Protein AF-A0A0G1QVL9-F1 (afdb_monomer_lite)

Sequence (183 aa):
MGAFMAFLFSMGLALFLMGSAEYLAQPMLGAAGTLAILIGSVIMLRFPLSLARQPLQSFLFYVSMIVAIAFFVVMMATRVGQEYMMPMIMWFMIVVNGIVVSFFVIYAGLKAKERWFKVKAIGGGTGIAACCLASHVAMMIGTPLISAMLQFAAPIIIAVSIQLGKFLQRSSQRPDTNLASAA

Radius of gyration: 18.99 Å; chains: 1; bounding box: 53×52×54 Å

pLDDT: mean 78.34, std 10.59, range [39.5, 89.25]

Secondary structure (DSSP, 8-state):
-HHHHHHHHHHHHHHHHHHHHHHHT-HHHHHHHHHHHHHHHHHHHTTGGGGS-HHHHHHHHHHHHHHHHHHHHHHHHSHHHHHHHHHHHHHHIIIIIIIIIHHHHHHHHHH-SSHHHHHHHHHHHHHHIIIIIIHHHHHHTT-HHHHHHHHHTHHHHHHHHHHHHHHHHHHTT-----SSS--

Foldseek 3Di:
DVLLVVLLVLLLCLLLLCLVCVVVVPLVSPLVSLLSLQLSLLSLVLLVCVVDDDVVSVVSSVVSNVVSVVLSVVLVVDPNSSVVSVVVSLVCLQPRQQPVSLVSLQVCLVPDPDLLSNLLSPLQSVLSNQLRHVLSVCVVVPNPVSSSVSSSCSSVSNVVSSVVSVVVVVVVPPDPPDPPPPD

Structure (mmCIF, N/CA/C/O backbone):
data_AF-A0A0G1QVL9-F1
#
_entry.id   AF-A0A0G1QVL9-F1
#
loop_
_atom_site.group_PDB
_atom_site.id
_atom_site.type_symbol
_atom_site.label_atom_id
_atom_site.label_alt_id
_atom_site.label_comp_id
_atom_site.label_asym_id
_atom_site.label_entity_id
_atom_site.label_seq_id
_atom_site.pdbx_PDB_ins_code
_atom_site.Cartn_x
_atom_site.Cartn_y
_atom_site.Cartn_z
_atom_site.occupancy
_atom_site.B_iso_or_equiv
_atom_site.auth_seq_id
_atom_site.auth_comp_id
_atom_site.auth_asym_id
_atom_site.auth_atom_id
_atom_site.pdbx_PDB_model_num
ATOM 1 N N . MET A 1 1 ? -3.023 -6.239 17.270 1.00 56.84 1 MET A N 1
ATOM 2 C CA . MET A 1 1 ? -2.593 -4.841 17.010 1.00 56.84 1 MET A CA 1
ATOM 3 C C . MET A 1 1 ? -1.241 -4.736 16.306 1.00 56.84 1 MET A C 1
ATOM 5 O O . MET A 1 1 ? -1.155 -3.988 15.342 1.00 56.84 1 MET A O 1
ATOM 9 N N . GLY A 1 2 ? -0.203 -5.453 16.767 1.00 66.81 2 GLY A N 1
ATOM 10 C CA . GLY A 1 2 ? 1.159 -5.343 16.217 1.00 66.81 2 GLY A CA 1
ATOM 11 C C . GLY A 1 2 ? 1.250 -5.598 14.710 1.00 66.81 2 GLY A C 1
ATOM 12 O O . GLY A 1 2 ? 1.796 -4.769 13.998 1.00 66.81 2 GLY A O 1
ATOM 13 N N . ALA A 1 3 ? 0.607 -6.658 14.208 1.00 67.62 3 ALA A N 1
ATOM 14 C CA . ALA A 1 3 ? 0.607 -6.991 12.778 1.00 67.62 3 ALA A CA 1
ATOM 15 C C . ALA A 1 3 ? 0.005 -5.891 11.878 1.00 67.62 3 ALA A C 1
ATOM 17 O O . ALA A 1 3 ? 0.503 -5.652 10.786 1.00 67.62 3 ALA A O 1
ATOM 18 N N . PHE A 1 4 ? -1.027 -5.182 12.349 1.00 72.69 4 PHE A N 1
ATOM 19 C CA . PHE A 1 4 ? -1.648 -4.083 11.602 1.00 72.69 4 PHE A CA 1
ATOM 20 C C . PHE A 1 4 ? -0.728 -2.859 11.511 1.00 72.69 4 PHE A C 1
ATOM 22 O O . PHE A 1 4 ? -0.591 -2.262 10.451 1.00 72.69 4 PHE A O 1
ATOM 29 N N . MET A 1 5 ? -0.067 -2.502 12.616 1.00 70.88 5 MET A N 1
ATOM 30 C CA . MET A 1 5 ? 0.890 -1.390 12.628 1.00 70.88 5 MET A CA 1
ATOM 31 C C . MET A 1 5 ? 2.160 -1.722 11.843 1.00 70.88 5 MET A C 1
ATOM 33 O O . MET A 1 5 ? 2.653 -0.867 11.118 1.00 70.88 5 MET A O 1
ATOM 37 N N . ALA A 1 6 ? 2.648 -2.962 11.940 1.00 74.69 6 ALA A N 1
ATOM 38 C CA . ALA A 1 6 ? 3.771 -3.443 11.142 1.00 74.69 6 ALA A CA 1
ATOM 39 C C . ALA A 1 6 ? 3.451 -3.392 9.642 1.00 74.69 6 ALA A C 1
ATOM 41 O O . ALA A 1 6 ? 4.283 -2.933 8.872 1.00 74.69 6 ALA A O 1
ATOM 42 N N . PHE A 1 7 ? 2.232 -3.773 9.248 1.00 78.31 7 PHE A N 1
ATOM 43 C CA . PHE A 1 7 ? 1.761 -3.654 7.868 1.00 78.31 7 PHE A CA 1
ATOM 44 C C . PHE A 1 7 ? 1.692 -2.199 7.391 1.00 78.31 7 PHE A C 1
ATOM 46 O O . PHE A 1 7 ? 2.186 -1.869 6.321 1.00 78.31 7 PHE A O 1
ATOM 53 N N . LEU A 1 8 ? 1.079 -1.314 8.177 1.00 78.50 8 LEU A N 1
ATOM 54 C CA . LEU A 1 8 ? 0.968 0.098 7.813 1.00 78.50 8 LEU A CA 1
ATOM 55 C C . LEU A 1 8 ? 2.342 0.759 7.677 1.00 78.50 8 LEU A C 1
ATOM 57 O O . LEU A 1 8 ? 2.566 1.542 6.757 1.00 78.50 8 LEU A O 1
ATOM 61 N N . PHE A 1 9 ? 3.268 0.407 8.568 1.00 81.12 9 PHE A N 1
ATOM 62 C CA . PHE A 1 9 ? 4.646 0.866 8.499 1.00 81.12 9 PHE A CA 1
ATOM 63 C C . PHE A 1 9 ? 5.375 0.288 7.282 1.00 81.12 9 PHE A C 1
ATOM 65 O O . PHE A 1 9 ? 5.992 1.045 6.538 1.00 81.12 9 PHE A O 1
ATOM 72 N N . SER A 1 10 ? 5.263 -1.023 7.030 1.00 82.44 10 SER A N 1
ATOM 73 C CA . SER A 1 10 ? 5.895 -1.657 5.870 1.00 82.44 10 SER A CA 1
ATOM 74 C C . SER A 1 10 ? 5.348 -1.104 4.560 1.00 82.44 10 SER A C 1
ATOM 76 O O . SER A 1 10 ? 6.120 -0.877 3.641 1.00 82.44 10 SER A O 1
ATOM 78 N N . MET A 1 11 ? 4.040 -0.845 4.478 1.00 82.19 11 MET A N 1
ATOM 79 C CA . MET A 1 11 ? 3.405 -0.294 3.284 1.00 82.19 11 MET A CA 1
ATOM 80 C C . MET A 1 11 ? 3.793 1.168 3.061 1.00 82.19 11 MET A C 1
ATOM 82 O O . MET A 1 11 ? 4.116 1.549 1.942 1.00 82.19 11 MET A O 1
ATOM 86 N N . GLY A 1 12 ? 3.829 1.979 4.124 1.00 82.75 12 GLY A N 1
ATOM 87 C CA . GLY A 1 12 ? 4.333 3.349 4.041 1.00 82.75 12 GLY A CA 1
ATOM 88 C C . GLY A 1 12 ? 5.787 3.391 3.569 1.00 82.75 12 GLY A C 1
ATOM 89 O O . GLY A 1 12 ? 6.118 4.168 2.679 1.00 82.75 12 GLY A O 1
ATOM 90 N N . LEU A 1 13 ? 6.643 2.524 4.116 1.00 84.56 13 LEU A N 1
ATOM 91 C CA . LEU A 1 13 ? 8.051 2.435 3.727 1.00 84.56 13 LEU A CA 1
ATOM 92 C C . LEU A 1 13 ? 8.213 1.918 2.290 1.00 84.56 13 LEU A C 1
ATOM 94 O O . LEU A 1 13 ? 9.032 2.438 1.541 1.00 84.56 13 LEU A O 1
ATOM 98 N N . ALA A 1 14 ? 7.402 0.945 1.876 1.00 85.12 14 ALA A N 1
ATOM 99 C CA . ALA A 1 14 ? 7.429 0.411 0.522 1.00 85.12 14 ALA A CA 1
ATOM 100 C C . ALA A 1 14 ? 6.990 1.439 -0.530 1.00 85.12 14 ALA A C 1
ATOM 102 O O . ALA A 1 14 ? 7.655 1.581 -1.551 1.00 85.12 14 ALA A O 1
ATOM 103 N N . LEU A 1 15 ? 5.923 2.196 -0.260 1.00 84.12 15 LEU A N 1
ATOM 104 C CA . LEU A 1 15 ? 5.461 3.289 -1.121 1.00 84.12 15 LEU A CA 1
ATOM 105 C C . LEU A 1 15 ? 6.448 4.458 -1.152 1.00 84.12 15 LEU A C 1
ATOM 107 O O . LEU A 1 15 ? 6.653 5.059 -2.200 1.00 84.12 15 LEU A O 1
ATOM 111 N N . PHE A 1 16 ? 7.122 4.739 -0.037 1.00 85.38 16 PHE A N 1
ATOM 112 C CA . PHE A 1 16 ? 8.218 5.703 -0.010 1.00 85.38 16 PHE A CA 1
ATOM 113 C C . PHE A 1 16 ? 9.392 5.253 -0.896 1.00 85.38 16 PHE A C 1
ATOM 115 O O . PHE A 1 16 ? 9.928 6.046 -1.673 1.00 85.38 16 PHE A O 1
ATOM 122 N N . LEU A 1 17 ? 9.779 3.973 -0.826 1.00 84.94 17 LEU A N 1
ATOM 123 C CA . LEU A 1 17 ? 10.805 3.392 -1.701 1.00 84.94 17 LEU A CA 1
ATOM 124 C C . LEU A 1 17 ? 10.382 3.404 -3.174 1.00 84.94 17 LEU A C 1
ATOM 126 O O . LEU A 1 17 ? 11.195 3.691 -4.044 1.00 84.94 17 LEU A O 1
ATOM 130 N N . MET A 1 18 ? 9.113 3.134 -3.459 1.00 81.88 18 MET A N 1
ATOM 131 C CA . MET A 1 18 ? 8.574 3.136 -4.816 1.00 81.88 18 MET A CA 1
ATOM 132 C C . MET A 1 18 ? 8.485 4.558 -5.397 1.00 81.88 18 MET A C 1
ATOM 134 O O . MET A 1 18 ? 8.983 4.795 -6.494 1.00 81.88 18 MET A O 1
ATOM 138 N N . GLY A 1 19 ? 7.992 5.536 -4.632 1.00 79.25 19 GLY A N 1
ATOM 139 C CA . GLY A 1 19 ? 7.973 6.944 -5.046 1.00 79.25 19 GLY A CA 1
ATOM 140 C C . GLY A 1 19 ? 9.376 7.544 -5.194 1.00 79.25 19 GLY A C 1
ATOM 141 O O . GLY A 1 19 ? 9.630 8.326 -6.108 1.00 79.25 19 GLY A O 1
ATOM 142 N N . SER A 1 20 ? 10.328 7.143 -4.343 1.00 81.38 20 SER A N 1
ATOM 143 C CA . SER A 1 20 ? 11.735 7.530 -4.520 1.00 81.38 20 SER A CA 1
ATOM 144 C C . SER A 1 20 ? 12.381 6.839 -5.722 1.00 81.38 20 SER A C 1
ATOM 146 O O . SER A 1 20 ? 13.173 7.475 -6.409 1.00 81.38 20 SER A O 1
ATOM 148 N N . ALA A 1 21 ? 12.011 5.598 -6.047 1.00 82.19 21 ALA A N 1
ATOM 149 C CA . ALA A 1 21 ? 12.446 4.936 -7.276 1.00 82.19 21 ALA A CA 1
ATOM 150 C C . ALA A 1 21 ? 11.971 5.674 -8.534 1.00 82.19 21 ALA A C 1
ATOM 152 O O . ALA A 1 21 ? 12.756 5.836 -9.466 1.00 82.19 21 ALA A O 1
ATOM 153 N N . GLU A 1 22 ? 10.723 6.154 -8.541 1.00 76.19 22 GLU A N 1
ATOM 154 C CA . GLU A 1 22 ? 10.178 6.975 -9.630 1.00 76.19 22 GLU A CA 1
ATOM 155 C C . GLU A 1 22 ? 10.914 8.317 -9.751 1.00 76.19 22 GLU A C 1
ATOM 157 O O . GLU A 1 22 ? 11.213 8.751 -10.861 1.00 76.19 22 GLU A O 1
ATOM 162 N N . TYR A 1 23 ? 11.267 8.950 -8.628 1.00 78.38 23 TYR A N 1
ATOM 163 C CA . TYR A 1 23 ? 11.973 10.235 -8.629 1.00 78.38 23 TYR A CA 1
ATOM 164 C C . TYR A 1 23 ? 13.460 10.122 -9.012 1.00 78.38 23 TYR A C 1
ATOM 166 O O . TYR A 1 23 ? 13.971 10.938 -9.774 1.00 78.38 23 TYR A O 1
ATOM 174 N N . LEU A 1 24 ? 14.169 9.118 -8.486 1.00 80.06 24 LEU A N 1
ATOM 175 C CA . LEU A 1 24 ? 15.603 8.897 -8.723 1.00 80.06 24 LEU A CA 1
ATOM 176 C C . LEU A 1 24 ? 15.895 8.035 -9.961 1.00 80.06 24 LEU A C 1
ATOM 178 O O . LEU A 1 24 ? 17.063 7.805 -10.270 1.00 80.06 24 LEU A O 1
ATOM 182 N N . ALA A 1 25 ? 14.863 7.533 -10.647 1.00 75.62 25 ALA A N 1
ATOM 183 C CA . ALA A 1 25 ? 14.972 6.596 -11.767 1.00 75.62 25 ALA A CA 1
ATOM 184 C C . ALA A 1 25 ? 15.832 5.352 -11.448 1.00 75.62 25 ALA A C 1
ATOM 186 O O . ALA A 1 25 ? 16.521 4.809 -12.313 1.00 75.62 25 ALA A O 1
ATOM 187 N N . GLN A 1 26 ? 15.804 4.889 -10.192 1.00 80.50 26 GLN A N 1
ATOM 188 C CA . GLN A 1 26 ? 16.580 3.734 -9.737 1.00 80.50 26 GLN A CA 1
ATOM 189 C C . GLN A 1 26 ? 15.692 2.485 -9.609 1.00 80.50 26 GLN A C 1
ATOM 191 O O . GLN A 1 26 ? 14.937 2.361 -8.639 1.00 80.50 26 GLN A O 1
ATOM 196 N N . PRO A 1 27 ? 15.809 1.500 -10.522 1.00 75.19 27 PRO A N 1
ATOM 197 C CA . PRO A 1 27 ? 14.924 0.331 -10.546 1.00 75.19 27 PRO A CA 1
ATOM 198 C C . PRO A 1 27 ? 15.098 -0.586 -9.326 1.00 75.19 27 PRO A C 1
ATOM 200 O O . PRO A 1 27 ? 14.159 -1.274 -8.930 1.00 75.19 27 PRO A O 1
ATOM 203 N N . MET A 1 28 ? 16.270 -0.566 -8.676 1.00 79.94 28 MET A N 1
ATOM 204 C CA . MET A 1 28 ? 16.519 -1.339 -7.453 1.00 79.94 28 MET A CA 1
ATOM 205 C C . MET A 1 28 ? 15.652 -0.896 -6.265 1.00 79.94 28 MET A C 1
ATOM 207 O O . MET A 1 28 ? 15.238 -1.743 -5.474 1.00 79.94 28 MET A O 1
ATOM 211 N N . LEU A 1 29 ? 15.335 0.397 -6.134 1.00 80.44 29 LEU A N 1
ATOM 212 C CA . LEU A 1 29 ? 14.437 0.855 -5.067 1.00 80.44 29 LEU A CA 1
ATOM 213 C C . LEU A 1 29 ? 12.991 0.426 -5.345 1.00 80.44 29 LEU A C 1
ATOM 215 O O . LEU A 1 29 ? 12.293 -0.013 -4.431 1.00 80.44 29 LEU A O 1
ATOM 219 N N . GLY A 1 30 ? 1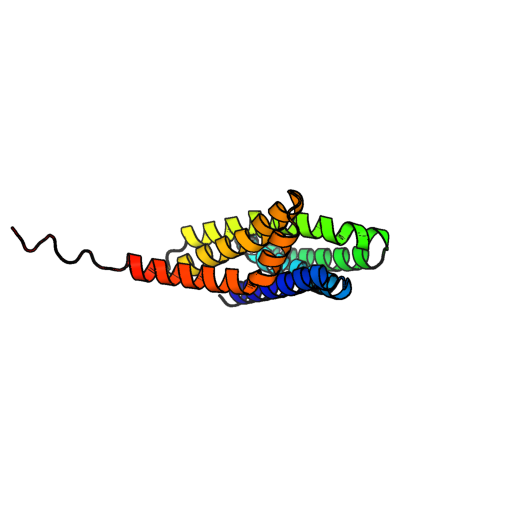2.571 0.465 -6.614 1.00 78.88 30 GLY A N 1
ATOM 220 C CA . GLY A 1 30 ? 11.240 0.020 -7.035 1.00 78.88 30 GLY A CA 1
ATOM 221 C C . GLY A 1 30 ? 11.051 -1.480 -6.814 1.00 78.88 30 GLY A C 1
ATOM 222 O O . GLY A 1 30 ? 10.003 -1.917 -6.340 1.00 78.88 30 GLY A O 1
ATOM 223 N N . ALA A 1 31 ? 12.103 -2.266 -7.051 1.00 81.56 31 ALA A N 1
ATOM 224 C CA . ALA A 1 31 ? 12.164 -3.687 -6.725 1.00 81.56 31 ALA A CA 1
ATOM 225 C C . ALA A 1 31 ? 11.937 -3.967 -5.234 1.00 81.56 31 ALA A C 1
ATOM 227 O O . ALA A 1 31 ? 11.103 -4.798 -4.871 1.00 81.56 31 ALA A O 1
ATOM 228 N N . ALA A 1 32 ? 12.676 -3.261 -4.374 1.00 83.75 32 ALA A N 1
ATOM 229 C CA . ALA A 1 32 ? 12.578 -3.407 -2.927 1.00 83.75 32 ALA A CA 1
ATOM 230 C C . ALA A 1 32 ? 11.187 -2.998 -2.417 1.00 83.75 32 ALA A C 1
ATOM 232 O O . ALA A 1 32 ? 10.600 -3.708 -1.597 1.00 83.75 32 ALA A O 1
ATOM 233 N N . GLY A 1 33 ? 10.627 -1.908 -2.956 1.00 84.06 33 GLY A N 1
ATOM 234 C CA . GLY A 1 33 ? 9.250 -1.490 -2.694 1.00 84.06 33 GLY A CA 1
ATOM 235 C C . GLY A 1 33 ? 8.235 -2.560 -3.105 1.00 84.06 33 GLY A C 1
ATOM 236 O O . GLY A 1 33 ? 7.404 -2.963 -2.296 1.00 84.06 33 GLY A O 1
ATOM 237 N N . THR A 1 34 ? 8.357 -3.102 -4.319 1.00 83.81 34 THR A N 1
ATOM 238 C CA . THR A 1 34 ? 7.475 -4.156 -4.858 1.00 83.81 34 THR A CA 1
ATOM 239 C C . THR A 1 34 ? 7.482 -5.409 -3.980 1.00 83.81 34 THR A C 1
ATOM 241 O O . THR A 1 34 ? 6.423 -5.937 -3.636 1.00 83.81 34 THR A O 1
ATOM 244 N N . LEU A 1 35 ? 8.664 -5.867 -3.557 1.00 85.31 35 LEU A N 1
ATOM 245 C CA . LEU A 1 35 ? 8.799 -7.014 -2.658 1.00 85.31 35 LEU A CA 1
ATOM 246 C C . LEU A 1 35 ? 8.143 -6.742 -1.294 1.00 85.31 35 LEU A C 1
ATOM 248 O O . LEU A 1 35 ? 7.395 -7.578 -0.784 1.00 85.31 35 LEU A O 1
ATOM 252 N N . ALA A 1 36 ? 8.378 -5.560 -0.720 1.00 85.56 36 ALA A N 1
ATOM 253 C CA . ALA A 1 36 ? 7.772 -5.161 0.546 1.00 85.56 36 ALA A CA 1
ATOM 254 C C . ALA A 1 36 ? 6.236 -5.051 0.453 1.00 85.56 36 ALA A C 1
ATOM 256 O O . ALA A 1 36 ? 5.542 -5.484 1.375 1.00 85.56 36 ALA A O 1
ATOM 257 N N . ILE A 1 37 ? 5.696 -4.557 -0.670 1.00 85.12 37 ILE A N 1
ATOM 258 C CA . ILE A 1 37 ? 4.253 -4.536 -0.956 1.00 85.12 37 ILE A CA 1
ATOM 259 C C . ILE A 1 37 ? 3.706 -5.960 -1.021 1.00 85.12 37 ILE A C 1
ATOM 261 O O . ILE A 1 37 ? 2.713 -6.250 -0.356 1.00 85.12 37 ILE A O 1
ATOM 265 N N . LEU A 1 38 ? 4.338 -6.859 -1.779 1.00 84.81 38 LEU A N 1
ATOM 266 C CA . LEU A 1 38 ? 3.879 -8.243 -1.926 1.00 84.81 38 LEU A CA 1
ATOM 267 C C . LEU A 1 38 ? 3.829 -8.963 -0.573 1.00 84.81 38 LEU A C 1
ATOM 269 O O . LEU A 1 38 ? 2.786 -9.500 -0.197 1.00 84.81 38 LEU A O 1
ATOM 273 N N . ILE A 1 39 ? 4.915 -8.899 0.201 1.00 84.25 39 ILE A N 1
ATOM 274 C CA . ILE A 1 39 ? 4.991 -9.517 1.532 1.00 84.25 39 ILE A CA 1
ATOM 275 C C . ILE A 1 39 ? 3.967 -8.883 2.482 1.00 84.25 39 ILE A C 1
ATOM 277 O O . ILE A 1 39 ? 3.218 -9.595 3.155 1.00 84.25 39 ILE A O 1
ATOM 281 N N . GLY A 1 40 ? 3.886 -7.549 2.516 1.00 79.88 40 GLY A N 1
ATOM 282 C CA . GLY A 1 40 ? 2.926 -6.827 3.350 1.00 79.88 40 GLY A CA 1
ATOM 283 C C . GLY A 1 40 ? 1.479 -7.209 3.033 1.00 79.88 40 GLY A C 1
ATOM 284 O O . GLY A 1 40 ? 0.681 -7.452 3.938 1.00 79.88 40 GLY A O 1
ATOM 285 N N . SER A 1 41 ? 1.149 -7.3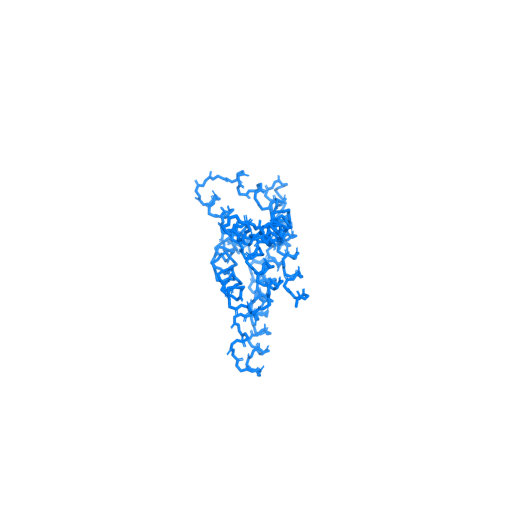43 1.751 1.00 80.50 41 SER A N 1
ATOM 286 C CA . SER A 1 41 ? -0.197 -7.700 1.288 1.00 80.50 41 SER A CA 1
ATOM 287 C C . SER A 1 41 ? -0.582 -9.121 1.694 1.00 80.50 41 SER A C 1
ATOM 289 O O . SER A 1 41 ? -1.699 -9.345 2.158 1.00 80.50 41 SER A O 1
ATOM 291 N N . VAL A 1 42 ? 0.353 -10.075 1.612 1.00 81.44 42 VAL A N 1
ATOM 292 C CA . VAL A 1 42 ? 0.143 -11.455 2.083 1.00 81.44 42 VAL A CA 1
ATOM 293 C C . VAL A 1 42 ? -0.102 -11.495 3.599 1.00 81.44 42 VAL A C 1
ATOM 295 O O . VAL A 1 42 ? -1.001 -12.196 4.067 1.00 81.44 42 VAL A O 1
ATOM 298 N N . ILE A 1 43 ? 0.629 -10.689 4.380 1.00 78.12 43 ILE A N 1
ATOM 299 C CA . ILE A 1 43 ? 0.390 -10.536 5.828 1.00 78.12 43 ILE A CA 1
ATOM 300 C C . ILE A 1 43 ? -1.015 -9.990 6.097 1.00 78.12 43 ILE A C 1
ATOM 302 O O . ILE A 1 43 ? -1.700 -10.474 7.000 1.00 78.12 43 ILE A O 1
ATOM 306 N N . MET A 1 44 ? -1.472 -9.023 5.301 1.00 73.00 44 MET A N 1
ATOM 307 C CA . MET A 1 44 ? -2.806 -8.440 5.439 1.00 73.00 44 MET A CA 1
ATOM 308 C C . MET A 1 44 ? -3.925 -9.393 5.037 1.00 73.00 44 MET A C 1
ATOM 310 O O . MET A 1 44 ? -4.959 -9.411 5.697 1.00 73.00 44 MET A O 1
ATOM 314 N N . LEU A 1 45 ? -3.704 -10.242 4.031 1.00 69.81 45 LEU A N 1
ATOM 315 C CA . LEU A 1 45 ? -4.637 -11.290 3.605 1.00 69.81 45 LEU A CA 1
ATOM 316 C C . LEU A 1 45 ? -5.018 -12.235 4.753 1.00 69.81 45 LEU A C 1
ATOM 318 O O . LEU A 1 45 ? -6.124 -12.774 4.770 1.00 69.81 45 LEU A O 1
ATOM 322 N N . ARG A 1 46 ? -4.173 -12.354 5.783 1.00 69.38 46 ARG A N 1
ATOM 323 C CA . ARG A 1 46 ? -4.489 -13.099 7.007 1.00 69.38 46 ARG A CA 1
ATOM 324 C C . ARG A 1 46 ? -5.730 -12.571 7.740 1.00 69.38 46 ARG A C 1
ATOM 326 O O . ARG A 1 46 ? -6.382 -13.359 8.424 1.00 69.38 46 ARG A O 1
ATOM 333 N N . PHE A 1 47 ? -6.068 -11.285 7.604 1.00 66.88 47 PHE A N 1
ATOM 334 C CA . PHE A 1 47 ? -7.255 -10.675 8.215 1.00 66.88 47 PHE A CA 1
ATOM 335 C C . PHE A 1 47 ? -8.573 -11.136 7.569 1.00 66.88 47 PHE A C 1
ATOM 337 O O . PHE A 1 47 ? -9.398 -11.677 8.307 1.00 66.88 47 PHE A O 1
ATOM 344 N N . PRO A 1 48 ? -8.802 -11.023 6.246 1.00 60.94 48 PRO A N 1
ATOM 345 C CA . PRO A 1 48 ? -9.987 -11.609 5.619 1.00 60.94 48 PRO A CA 1
ATOM 346 C C . PRO A 1 48 ? -9.998 -13.140 5.719 1.00 60.94 48 PRO A C 1
ATOM 348 O O . PRO A 1 48 ? -11.048 -13.730 5.963 1.00 60.94 48 PRO A O 1
ATOM 351 N N . LEU A 1 49 ? -8.829 -13.791 5.657 1.00 62.19 49 LEU A N 1
ATOM 352 C CA . LEU A 1 49 ? -8.701 -15.240 5.862 1.00 62.19 49 LEU A CA 1
ATOM 353 C C . LEU A 1 49 ? -8.943 -15.684 7.315 1.00 62.19 49 LEU A C 1
ATOM 355 O O . LEU A 1 49 ? -9.100 -16.877 7.554 1.00 62.19 49 LEU A O 1
ATOM 359 N N . SER A 1 50 ? -9.013 -14.768 8.290 1.00 61.41 50 SER A N 1
ATOM 360 C CA . SER A 1 50 ? -9.366 -15.117 9.678 1.00 61.41 50 SER A CA 1
ATOM 361 C C . SER A 1 50 ? -10.818 -15.568 9.844 1.00 61.41 50 SER A C 1
ATOM 363 O O . SER A 1 50 ? -11.160 -16.150 10.869 1.00 61.41 50 SER A O 1
ATOM 365 N N . LEU A 1 51 ? -11.662 -15.355 8.827 1.00 61.97 51 LEU A N 1
ATOM 366 C CA . LEU A 1 51 ? -12.997 -15.942 8.769 1.00 61.97 51 LEU A CA 1
ATOM 367 C C . LEU A 1 51 ? -12.972 -17.450 8.428 1.00 61.97 51 LEU A C 1
ATOM 369 O O . LEU A 1 51 ? -13.994 -18.116 8.584 1.00 61.97 51 LEU A O 1
ATOM 373 N N . ALA A 1 52 ? -11.838 -18.004 7.976 1.00 62.72 52 ALA A N 1
ATOM 374 C CA . ALA A 1 52 ? -11.685 -19.419 7.629 1.00 62.72 52 ALA A CA 1
ATOM 375 C C . ALA A 1 52 ? -11.199 -20.281 8.818 1.00 62.72 52 ALA A C 1
ATOM 377 O O . ALA A 1 52 ? -10.634 -19.782 9.791 1.00 62.72 52 ALA A O 1
ATOM 378 N N . ARG A 1 53 ? -11.398 -21.609 8.746 1.00 68.12 53 ARG A N 1
ATOM 379 C CA . ARG A 1 53 ? -10.984 -22.563 9.799 1.00 68.12 53 ARG A CA 1
ATOM 380 C C . ARG A 1 53 ? -9.459 -22.539 10.026 1.00 68.12 53 ARG A C 1
ATOM 382 O O . ARG A 1 53 ? -8.682 -22.531 9.073 1.00 68.12 53 ARG A O 1
ATOM 389 N N . GLN A 1 54 ? -9.043 -22.622 11.294 1.00 67.19 54 GLN A N 1
ATOM 390 C CA . GLN A 1 54 ? -7.655 -22.427 11.749 1.00 67.19 54 GLN A CA 1
ATOM 391 C C . GLN A 1 54 ? -6.549 -23.262 11.058 1.00 67.19 54 GLN A C 1
ATOM 393 O O . GLN A 1 54 ? -5.479 -22.691 10.843 1.00 67.19 54 GLN A O 1
ATOM 398 N N . PRO A 1 55 ? -6.729 -24.538 10.645 1.00 70.44 55 PRO A N 1
ATOM 399 C CA . PRO A 1 55 ? -5.658 -25.238 9.927 1.00 70.44 55 PRO A CA 1
ATOM 400 C C . PRO A 1 55 ? -5.493 -24.735 8.484 1.00 70.44 55 PRO A C 1
ATOM 402 O O . PRO A 1 55 ? -4.377 -24.656 7.973 1.00 70.44 55 PRO A O 1
ATOM 405 N N . LEU A 1 56 ? -6.592 -24.330 7.840 1.00 75.31 56 LEU A N 1
ATOM 406 C CA . LEU A 1 56 ? -6.582 -23.859 6.456 1.00 75.31 56 LEU A CA 1
ATOM 407 C C . LEU A 1 56 ? -5.968 -22.456 6.343 1.00 75.31 56 LEU A C 1
ATOM 409 O O . LEU A 1 56 ? -5.305 -22.152 5.357 1.00 75.31 56 LEU A O 1
ATOM 413 N N . GLN A 1 57 ? -6.139 -21.615 7.368 1.00 74.69 57 GLN A N 1
ATOM 414 C CA . GLN A 1 57 ? -5.612 -20.249 7.391 1.00 74.69 57 GLN A CA 1
ATOM 415 C C . GLN A 1 57 ? -4.076 -20.212 7.326 1.00 74.69 57 GLN A C 1
ATOM 417 O O . GLN A 1 57 ? -3.514 -19.449 6.541 1.00 74.69 57 GLN A O 1
ATOM 422 N N . SER A 1 58 ? -3.395 -21.036 8.128 1.00 75.31 58 SER A N 1
ATOM 423 C CA . SER A 1 58 ? -1.927 -21.104 8.135 1.00 75.31 58 SER A CA 1
ATOM 424 C C . SER A 1 58 ? -1.387 -21.665 6.821 1.00 75.31 58 SER A C 1
ATOM 426 O O . SER A 1 58 ? -0.428 -21.124 6.277 1.00 75.31 58 SER A O 1
ATOM 428 N N . PHE A 1 59 ? -2.034 -22.697 6.274 1.00 82.12 59 PHE A N 1
ATOM 429 C CA . PHE A 1 59 ? -1.655 -23.270 4.984 1.00 82.12 59 PHE A CA 1
ATOM 430 C C . PHE A 1 59 ? -1.803 -22.252 3.843 1.00 82.12 59 PHE A C 1
ATOM 432 O O . PHE A 1 59 ? -0.843 -22.001 3.118 1.00 82.12 59 PHE A O 1
ATOM 439 N N . LEU A 1 60 ? -2.961 -21.590 3.732 1.00 78.81 60 LEU A N 1
ATOM 440 C CA . LEU A 1 60 ? -3.204 -20.558 2.716 1.00 78.81 60 LEU A CA 1
ATOM 441 C C . LEU A 1 60 ? -2.234 -19.375 2.840 1.00 78.81 60 LEU A C 1
ATOM 443 O O . LEU A 1 60 ? -1.807 -18.818 1.829 1.00 78.81 60 LEU A O 1
ATOM 447 N N . PHE A 1 61 ? -1.844 -19.011 4.063 1.00 80.19 61 PHE A N 1
ATOM 448 C CA . PHE A 1 61 ? -0.845 -17.971 4.302 1.00 80.19 61 PHE A CA 1
ATOM 449 C C . PHE A 1 61 ? 0.540 -18.355 3.756 1.00 80.19 61 PHE A C 1
ATOM 451 O O . PHE A 1 61 ? 1.124 -17.590 2.993 1.00 80.19 61 PHE A O 1
ATOM 458 N N . TYR A 1 62 ? 1.057 -19.544 4.082 1.00 83.94 62 TYR A N 1
ATOM 459 C CA . TYR A 1 62 ? 2.362 -19.975 3.566 1.00 83.94 62 TYR A CA 1
ATOM 460 C C . TYR A 1 62 ? 2.350 -20.165 2.049 1.00 83.94 62 TYR A C 1
ATOM 462 O O . TYR A 1 62 ? 3.284 -19.731 1.378 1.00 83.94 62 TYR A O 1
ATOM 470 N N . VAL A 1 63 ? 1.279 -20.747 1.502 1.00 86.75 63 VAL A N 1
ATOM 471 C CA . VAL A 1 63 ? 1.129 -20.925 0.052 1.00 86.75 63 VAL A CA 1
ATOM 472 C C . VAL A 1 63 ? 1.111 -19.573 -0.659 1.00 86.75 63 VAL A C 1
ATOM 474 O O . VAL A 1 63 ? 1.871 -19.378 -1.602 1.00 86.75 63 VAL A O 1
ATOM 477 N N . SER A 1 64 ? 0.313 -18.609 -0.191 1.00 84.19 64 SER A N 1
ATOM 478 C CA . SER A 1 64 ? 0.280 -17.268 -0.797 1.00 84.19 64 SER A CA 1
ATOM 479 C C . SER A 1 64 ? 1.615 -16.528 -0.673 1.00 84.19 64 SER A C 1
ATOM 481 O O . SER A 1 64 ? 2.005 -15.837 -1.611 1.00 84.19 64 SER A O 1
ATOM 483 N N . MET A 1 65 ? 2.359 -16.721 0.420 1.00 84.50 65 MET A N 1
ATOM 484 C CA . MET A 1 65 ? 3.697 -16.145 0.580 1.00 84.50 65 MET A CA 1
ATOM 485 C C . MET A 1 65 ? 4.698 -16.734 -0.418 1.00 84.50 65 MET A C 1
ATOM 487 O O . MET A 1 65 ? 5.426 -15.985 -1.066 1.00 84.50 65 MET A O 1
ATOM 491 N N . ILE A 1 66 ? 4.704 -18.060 -0.587 1.00 89.25 66 ILE A N 1
ATOM 492 C CA . ILE A 1 66 ? 5.563 -18.741 -1.566 1.00 89.25 66 ILE A CA 1
ATOM 493 C C . ILE A 1 66 ? 5.210 -18.289 -2.983 1.00 89.25 66 ILE A C 1
ATOM 495 O O . ILE A 1 66 ? 6.107 -17.954 -3.749 1.00 89.25 66 ILE A O 1
ATOM 499 N N . VAL A 1 67 ? 3.919 -18.223 -3.321 1.00 88.19 67 VAL A N 1
ATOM 500 C CA . VAL A 1 67 ? 3.456 -17.776 -4.643 1.00 88.19 67 VAL A CA 1
ATOM 501 C C . VAL A 1 67 ? 3.871 -16.330 -4.914 1.00 88.19 67 VAL A C 1
ATOM 503 O O . VAL A 1 67 ? 4.376 -16.047 -5.994 1.00 88.19 67 VAL A O 1
ATOM 506 N N . ALA A 1 68 ? 3.727 -15.423 -3.942 1.00 85.94 68 ALA A N 1
ATOM 507 C CA . ALA A 1 68 ? 4.125 -14.025 -4.100 1.00 85.94 68 ALA A CA 1
ATOM 508 C C . ALA A 1 68 ? 5.642 -13.864 -4.311 1.00 85.94 68 ALA A C 1
ATOM 510 O O . ALA A 1 68 ? 6.067 -13.096 -5.174 1.00 85.94 68 ALA A O 1
ATOM 511 N N . ILE A 1 69 ? 6.461 -14.611 -3.562 1.00 86.88 69 ILE A N 1
ATOM 512 C CA . ILE A 1 69 ? 7.924 -14.591 -3.709 1.00 86.88 69 ILE A CA 1
ATOM 513 C C . ILE A 1 69 ? 8.342 -15.225 -5.039 1.00 86.88 69 ILE A C 1
ATOM 515 O O . ILE A 1 69 ? 9.148 -14.645 -5.759 1.00 86.88 69 ILE A O 1
ATOM 519 N N . ALA A 1 70 ? 7.782 -16.383 -5.396 1.00 87.62 70 ALA A N 1
ATOM 520 C CA . ALA A 1 70 ? 8.071 -17.049 -6.663 1.00 87.62 70 ALA A CA 1
ATOM 521 C C . ALA A 1 70 ? 7.694 -16.160 -7.855 1.00 87.62 70 ALA A C 1
ATOM 523 O O . ALA A 1 70 ? 8.487 -16.014 -8.781 1.00 87.62 70 ALA A O 1
ATOM 524 N N . PHE A 1 71 ? 6.532 -15.503 -7.795 1.00 86.56 71 PHE A N 1
ATOM 525 C CA . PHE A 1 71 ? 6.110 -14.525 -8.793 1.00 86.56 71 PHE A CA 1
ATOM 526 C C . PHE A 1 71 ? 7.116 -13.375 -8.914 1.00 86.56 71 PHE A C 1
ATOM 528 O O . PHE A 1 71 ? 7.563 -13.076 -10.017 1.00 86.56 71 PHE A O 1
ATOM 535 N N . PHE A 1 72 ? 7.539 -12.780 -7.794 1.00 87.25 72 PHE A N 1
ATOM 536 C CA . PHE A 1 72 ? 8.542 -11.713 -7.804 1.00 87.25 72 PHE A CA 1
ATOM 537 C C . PHE A 1 72 ? 9.871 -12.163 -8.425 1.00 87.25 72 PHE A C 1
ATOM 539 O O . PHE A 1 72 ? 10.424 -11.464 -9.270 1.00 87.25 72 PHE A O 1
ATOM 546 N N . VAL A 1 73 ? 10.372 -13.343 -8.047 1.00 88.31 73 VAL A N 1
ATOM 547 C CA . VAL A 1 73 ? 11.638 -13.885 -8.565 1.00 88.31 73 VAL A CA 1
ATOM 548 C C . VAL A 1 73 ? 11.552 -14.151 -10.067 1.00 88.31 73 VAL A C 1
ATOM 550 O O . VAL A 1 73 ? 12.458 -13.765 -10.800 1.00 88.31 73 VAL A O 1
ATOM 553 N N . VAL A 1 74 ? 10.461 -14.756 -10.545 1.00 87.69 74 VAL A N 1
ATOM 554 C CA . VAL A 1 74 ? 10.249 -15.030 -11.978 1.00 87.69 74 VAL A CA 1
ATOM 555 C C . VAL A 1 74 ? 10.154 -13.732 -12.782 1.00 87.69 74 VAL A C 1
ATOM 557 O O . VAL A 1 74 ? 10.777 -13.610 -13.840 1.00 87.69 74 VAL A O 1
ATOM 560 N N . MET A 1 75 ? 9.424 -12.741 -12.264 1.00 84.50 75 MET A N 1
ATOM 561 C CA . MET A 1 75 ? 9.300 -11.430 -12.902 1.00 84.50 75 MET A CA 1
ATOM 562 C C . MET A 1 75 ? 10.640 -10.690 -12.933 1.00 84.50 75 MET A C 1
ATOM 564 O O . MET A 1 75 ? 10.966 -10.063 -13.934 1.00 84.50 75 MET A O 1
ATOM 568 N N . MET A 1 76 ? 11.464 -10.823 -11.891 1.00 84.44 76 MET A N 1
ATOM 569 C CA . MET A 1 76 ? 12.794 -10.215 -11.857 1.00 84.44 76 MET A CA 1
ATOM 570 C C . MET A 1 76 ? 13.842 -10.926 -12.709 1.00 84.44 76 MET A C 1
ATOM 572 O O . MET A 1 76 ? 14.774 -10.277 -13.183 1.00 84.44 76 MET A O 1
ATOM 576 N N . ALA A 1 77 ? 13.704 -12.235 -12.913 1.00 86.00 77 ALA A N 1
ATOM 577 C CA . ALA A 1 77 ? 14.652 -13.034 -13.683 1.00 86.00 77 ALA A CA 1
ATOM 578 C C . ALA A 1 77 ? 14.580 -12.769 -15.198 1.00 86.00 77 ALA A C 1
ATOM 580 O O . ALA A 1 77 ? 15.519 -13.094 -15.922 1.00 86.00 77 ALA A O 1
ATOM 581 N N . THR A 1 78 ? 13.486 -12.183 -15.695 1.00 86.44 78 THR A N 1
ATOM 582 C CA . THR A 1 78 ? 13.268 -11.948 -17.128 1.00 86.44 78 THR A CA 1
ATOM 583 C C . THR A 1 78 ? 13.185 -10.454 -17.440 1.00 86.44 78 THR A C 1
ATOM 585 O O . THR A 1 78 ? 12.510 -9.707 -16.741 1.00 86.44 78 THR A O 1
ATOM 588 N N . ARG A 1 79 ? 13.832 -9.998 -18.526 1.00 79.56 79 ARG A N 1
ATOM 589 C CA . ARG A 1 79 ? 13.744 -8.589 -18.977 1.00 79.56 79 ARG A CA 1
ATOM 590 C C . ARG A 1 79 ? 12.302 -8.152 -19.226 1.00 79.56 79 ARG A C 1
ATOM 592 O O . ARG A 1 79 ? 11.903 -7.075 -18.807 1.00 79.56 79 ARG A O 1
ATOM 599 N N . VAL A 1 80 ? 11.527 -9.030 -19.860 1.00 82.75 80 VAL A N 1
ATOM 600 C CA . VAL A 1 80 ? 10.102 -8.808 -20.125 1.00 82.75 80 VAL A CA 1
ATOM 601 C C . VAL A 1 80 ? 9.335 -8.689 -18.804 1.00 82.75 80 VAL A C 1
ATOM 603 O O . VAL A 1 80 ? 8.547 -7.768 -18.627 1.00 82.75 80 VAL A O 1
ATOM 606 N N . GLY A 1 81 ? 9.611 -9.564 -17.832 1.00 77.44 81 GLY A N 1
ATOM 607 C CA .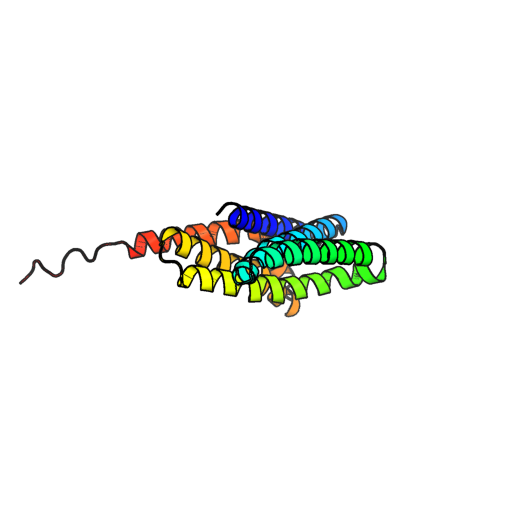 GLY A 1 81 ? 8.999 -9.495 -16.507 1.00 77.44 81 GLY A CA 1
ATOM 608 C C . GLY A 1 81 ? 9.280 -8.176 -15.785 1.00 77.44 81 GLY A C 1
ATOM 609 O O . GLY A 1 81 ? 8.357 -7.607 -15.211 1.00 77.44 81 GLY A O 1
ATOM 610 N N . GLN A 1 82 ? 10.499 -7.636 -15.874 1.00 76.19 82 GLN A N 1
ATOM 611 C CA . GLN A 1 82 ? 10.852 -6.357 -15.246 1.00 76.19 82 GLN A CA 1
ATOM 612 C C . GLN A 1 82 ? 10.047 -5.174 -15.807 1.00 76.19 82 GLN A C 1
ATOM 614 O O . GLN A 1 82 ? 9.609 -4.323 -15.032 1.00 76.19 82 GLN A O 1
ATOM 619 N N . GLU A 1 83 ? 9.791 -5.143 -17.118 1.00 79.06 83 GLU A N 1
ATOM 620 C CA . GLU A 1 83 ? 8.972 -4.101 -17.758 1.00 79.06 83 GLU A CA 1
ATOM 621 C C . GLU A 1 83 ? 7.498 -4.180 -17.330 1.00 79.06 83 GLU A C 1
ATOM 623 O O . GLU A 1 83 ? 6.872 -3.161 -17.035 1.00 79.06 83 GLU A O 1
ATOM 628 N N . TYR A 1 84 ? 6.946 -5.393 -17.223 1.00 83.56 84 TYR A N 1
ATOM 629 C CA . TYR A 1 84 ? 5.555 -5.596 -16.800 1.00 83.56 84 TYR A CA 1
ATOM 630 C C . TYR A 1 84 ? 5.356 -5.579 -15.280 1.00 83.56 84 TYR A C 1
ATOM 632 O O . TYR A 1 84 ? 4.214 -5.523 -14.821 1.00 83.56 84 TYR A O 1
ATOM 640 N N . MET A 1 85 ? 6.426 -5.601 -14.481 1.00 80.50 85 MET A N 1
ATOM 641 C CA . MET A 1 85 ? 6.336 -5.673 -13.021 1.00 80.50 85 MET A CA 1
ATOM 642 C C . MET A 1 85 ? 5.667 -4.432 -12.422 1.00 80.50 85 MET A C 1
ATOM 644 O O . MET A 1 85 ? 4.788 -4.565 -11.573 1.00 80.50 85 MET A O 1
ATOM 648 N N . MET A 1 86 ? 6.039 -3.238 -12.890 1.00 77.31 86 MET A N 1
ATOM 649 C CA . MET A 1 86 ? 5.506 -1.965 -12.389 1.00 77.31 86 MET A CA 1
ATOM 650 C C . MET A 1 86 ? 3.991 -1.792 -12.650 1.00 77.31 86 MET A C 1
ATOM 652 O O . MET A 1 86 ? 3.250 -1.516 -11.704 1.00 77.31 86 MET A O 1
ATOM 656 N N . PRO A 1 87 ? 3.465 -2.009 -13.875 1.00 81.69 87 PRO A N 1
ATOM 657 C CA . PRO A 1 87 ? 2.021 -1.934 -14.103 1.00 81.69 87 PRO A CA 1
ATOM 658 C C . PRO A 1 87 ? 1.250 -3.064 -13.402 1.00 81.69 87 PRO A C 1
ATOM 660 O O . PRO A 1 87 ? 0.142 -2.833 -12.916 1.00 81.69 87 PRO A O 1
ATOM 663 N N . MET A 1 88 ? 1.829 -4.268 -13.289 1.00 82.81 88 MET A N 1
ATOM 664 C CA . MET A 1 88 ? 1.226 -5.370 -12.525 1.00 82.81 88 MET A CA 1
ATOM 665 C C . MET A 1 88 ? 1.101 -5.031 -11.041 1.00 82.81 88 MET A C 1
ATOM 667 O O . MET A 1 88 ? 0.026 -5.208 -10.463 1.00 82.81 88 MET A O 1
ATOM 671 N N . ILE A 1 89 ? 2.171 -4.527 -10.414 1.00 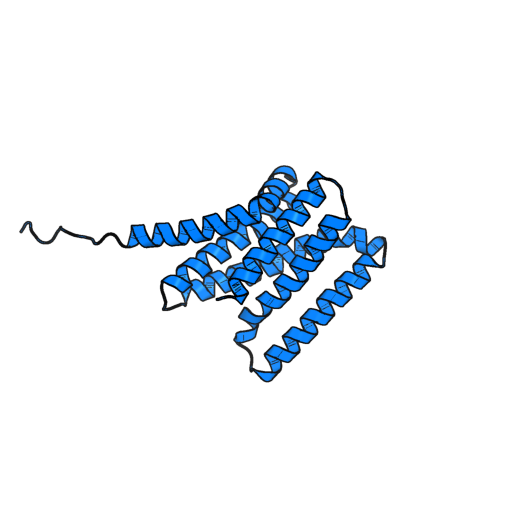83.94 89 ILE A N 1
ATOM 672 C CA . ILE A 1 89 ? 2.126 -4.189 -8.991 1.00 83.94 89 ILE A CA 1
ATOM 673 C C . ILE A 1 89 ? 1.189 -3.008 -8.736 1.00 83.94 89 ILE A C 1
ATOM 675 O O . ILE A 1 89 ? 0.457 -3.045 -7.755 1.00 83.94 89 ILE A O 1
ATOM 679 N N . MET A 1 90 ? 1.112 -2.021 -9.637 1.00 83.81 90 MET A N 1
ATOM 680 C CA . MET A 1 90 ? 0.108 -0.952 -9.556 1.00 83.81 90 MET A CA 1
ATOM 681 C C . MET A 1 90 ? -1.316 -1.508 -9.525 1.00 83.81 90 MET A C 1
ATOM 683 O O . MET A 1 90 ? -2.098 -1.155 -8.642 1.00 83.81 90 MET A O 1
ATOM 687 N N . TRP A 1 91 ? -1.656 -2.403 -10.456 1.00 86.19 91 TRP A N 1
ATOM 688 C CA . TRP A 1 91 ? -2.969 -3.051 -10.481 1.00 86.19 91 TRP A CA 1
ATOM 689 C C . TRP A 1 91 ? -3.237 -3.844 -9.204 1.00 86.19 91 TRP A C 1
ATOM 691 O O . TRP A 1 91 ? -4.320 -3.749 -8.623 1.00 86.19 91 TRP A O 1
ATOM 701 N N . PHE A 1 92 ? -2.237 -4.580 -8.727 1.00 85.62 92 PHE A N 1
ATOM 702 C CA . PHE A 1 92 ? -2.316 -5.305 -7.469 1.00 85.62 92 PHE A CA 1
ATOM 703 C C . PHE A 1 92 ? -2.524 -4.362 -6.273 1.00 85.62 92 PHE A C 1
ATOM 705 O O . PHE A 1 92 ? -3.354 -4.642 -5.409 1.00 85.62 92 PHE A O 1
ATOM 712 N N . MET A 1 93 ? -1.842 -3.215 -6.227 1.00 84.94 93 MET A N 1
ATOM 713 C CA . MET A 1 93 ? -2.021 -2.217 -5.173 1.00 84.94 93 MET A CA 1
ATOM 714 C C . MET A 1 93 ? -3.397 -1.571 -5.216 1.00 84.94 93 MET A C 1
ATOM 716 O O . MET A 1 93 ? -3.993 -1.409 -4.159 1.00 84.94 93 MET A O 1
ATOM 720 N N . ILE A 1 94 ? -3.934 -1.271 -6.397 1.00 88.00 94 ILE A N 1
ATOM 721 C CA . ILE A 1 94 ? -5.294 -0.744 -6.553 1.00 88.00 94 ILE A CA 1
ATOM 722 C C . ILE A 1 94 ? -6.316 -1.767 -6.054 1.00 88.00 94 ILE A C 1
ATOM 724 O O . ILE A 1 94 ? -7.135 -1.461 -5.189 1.00 88.00 94 ILE A O 1
ATOM 728 N N . VAL A 1 95 ? -6.261 -2.996 -6.568 1.00 88.69 95 VAL A N 1
ATOM 729 C CA . VAL A 1 95 ? -7.301 -4.002 -6.325 1.00 88.69 95 VAL A CA 1
ATOM 730 C C . VAL A 1 95 ? -7.164 -4.611 -4.935 1.00 88.69 95 VAL A C 1
ATOM 732 O O . VAL A 1 95 ? -8.104 -4.578 -4.143 1.00 88.69 95 VAL A O 1
ATOM 735 N N . VAL A 1 96 ? -5.998 -5.160 -4.604 1.00 85.81 96 VAL A N 1
ATOM 736 C CA . VAL A 1 96 ? -5.817 -5.914 -3.360 1.00 85.81 96 VAL A CA 1
ATOM 737 C C . VAL A 1 96 ? -5.675 -4.967 -2.178 1.00 85.81 96 VAL A C 1
ATOM 739 O O . VAL A 1 96 ? -6.439 -5.073 -1.223 1.00 85.81 96 VAL A O 1
ATOM 742 N N . ASN A 1 97 ? -4.758 -4.003 -2.230 1.00 84.69 97 ASN A N 1
ATOM 743 C CA . ASN A 1 97 ? -4.526 -3.118 -1.084 1.00 84.69 97 ASN A CA 1
ATOM 744 C C . ASN A 1 97 ? -5.544 -1.974 -1.008 1.00 84.69 97 ASN A C 1
ATOM 746 O O . ASN A 1 97 ? -6.100 -1.692 0.054 1.00 84.69 97 ASN A O 1
ATOM 750 N N . GLY A 1 98 ? -5.811 -1.343 -2.147 1.00 85.06 98 GLY A N 1
ATOM 751 C CA . GLY A 1 98 ? -6.640 -0.159 -2.282 1.00 85.06 98 GLY A CA 1
ATOM 752 C C . GLY A 1 98 ? -8.126 -0.444 -2.132 1.00 85.06 98 GLY A C 1
ATOM 753 O O . GLY A 1 98 ? -8.806 0.359 -1.505 1.00 85.06 98 GLY A O 1
ATOM 754 N N . ILE A 1 99 ? -8.627 -1.576 -2.638 1.00 89.00 99 ILE A N 1
ATOM 755 C CA . ILE A 1 99 ? -10.046 -1.950 -2.541 1.00 89.00 99 ILE A CA 1
ATOM 756 C C . ILE A 1 99 ? -10.246 -3.027 -1.474 1.00 89.00 99 ILE A C 1
ATOM 758 O O . ILE A 1 99 ? -10.911 -2.770 -0.475 1.00 89.00 99 ILE A O 1
ATOM 762 N N . VAL A 1 100 ? -9.675 -4.224 -1.646 1.00 87.31 100 VAL A N 1
ATOM 763 C CA . VAL A 1 100 ? -10.006 -5.382 -0.793 1.00 87.31 100 VAL A CA 1
ATOM 764 C C . VAL A 1 100 ? -9.572 -5.162 0.659 1.00 87.31 100 VAL A C 1
ATOM 766 O O . VAL A 1 100 ? -10.387 -5.283 1.577 1.00 87.31 100 VAL A O 1
ATOM 769 N N . VAL A 1 101 ? -8.303 -4.818 0.886 1.00 84.88 101 VAL A N 1
ATOM 770 C CA . VAL A 1 101 ? -7.751 -4.621 2.233 1.00 84.88 101 VAL A CA 1
ATOM 771 C C . VAL A 1 101 ? -8.345 -3.377 2.887 1.00 84.88 101 VAL A C 1
ATOM 773 O O . VAL A 1 101 ? -8.799 -3.466 4.027 1.00 84.88 101 VAL A O 1
ATOM 776 N N . SER A 1 102 ? -8.384 -2.235 2.192 1.00 87.31 102 SER A N 1
ATOM 777 C CA . SER A 1 102 ? -8.937 -0.997 2.758 1.00 87.31 102 SER A CA 1
ATOM 778 C C . SER A 1 102 ? -10.400 -1.177 3.185 1.00 87.31 102 SER A C 1
ATOM 780 O O . SER A 1 102 ? -10.751 -0.856 4.322 1.00 87.31 102 SER A O 1
ATOM 782 N N . PHE A 1 103 ? -11.232 -1.786 2.332 1.00 87.75 103 PHE A N 1
ATOM 783 C CA . PHE A 1 103 ? -12.640 -2.033 2.610 1.00 87.75 103 PHE A CA 1
ATOM 784 C C . PHE A 1 103 ? -12.809 -2.984 3.790 1.00 87.75 103 PHE A C 1
ATOM 786 O O . PHE A 1 103 ? -13.583 -2.700 4.703 1.00 87.75 103 PHE A O 1
ATOM 793 N N . PHE A 1 104 ? -12.048 -4.081 3.821 1.00 86.00 104 PHE A N 1
ATOM 794 C CA . PHE A 1 104 ? -12.116 -5.040 4.919 1.00 86.00 104 PHE A CA 1
ATOM 795 C C . PHE A 1 104 ? -11.702 -4.413 6.255 1.00 86.00 104 PHE A C 1
ATOM 797 O O . PHE A 1 104 ? -12.353 -4.634 7.275 1.00 86.00 104 PHE A O 1
ATOM 804 N N . VAL A 1 105 ? -10.648 -3.595 6.259 1.00 85.19 105 VAL A N 1
ATOM 805 C CA . VAL A 1 105 ? -10.171 -2.892 7.454 1.00 85.19 105 VAL A CA 1
ATOM 806 C C . VAL A 1 105 ? -11.205 -1.869 7.935 1.00 85.19 105 VAL A C 1
ATOM 808 O O . VAL A 1 105 ? -11.501 -1.819 9.130 1.00 85.19 105 VAL A O 1
ATOM 811 N N . ILE A 1 106 ? -11.809 -1.095 7.028 1.00 87.31 106 ILE A N 1
ATOM 812 C CA . ILE A 1 106 ? -12.880 -0.146 7.366 1.00 87.31 106 ILE A CA 1
ATOM 813 C C . ILE A 1 106 ? -14.095 -0.898 7.922 1.00 87.31 106 ILE A C 1
ATOM 815 O O . ILE A 1 106 ? -14.606 -0.536 8.982 1.00 87.31 106 ILE A O 1
ATOM 819 N N . TYR A 1 107 ? -14.517 -1.983 7.269 1.00 86.12 107 TYR A N 1
ATOM 820 C CA . TYR A 1 107 ? -15.628 -2.827 7.709 1.00 86.12 107 TYR A CA 1
ATOM 821 C C . TYR A 1 107 ? -15.379 -3.436 9.098 1.00 86.12 107 TYR A C 1
ATOM 823 O O . TYR A 1 107 ? -16.235 -3.355 9.984 1.00 86.12 107 TYR A O 1
ATOM 831 N N . ALA A 1 108 ? -14.182 -3.981 9.333 1.00 82.56 108 ALA A N 1
ATOM 832 C CA . ALA A 1 108 ? -13.774 -4.493 10.638 1.00 82.56 108 ALA A CA 1
ATOM 833 C C . ALA A 1 108 ? -13.778 -3.387 11.707 1.00 82.56 108 ALA A C 1
ATOM 835 O O . ALA A 1 108 ? -14.194 -3.625 12.842 1.00 82.56 108 ALA A O 1
ATOM 836 N N . GLY A 1 109 ? -13.379 -2.165 11.341 1.00 82.44 109 GLY A N 1
ATOM 837 C CA . GLY A 1 109 ? -13.480 -0.988 12.197 1.00 82.44 109 GLY A CA 1
ATOM 838 C C . GLY A 1 109 ? -14.922 -0.630 12.554 1.00 82.44 109 GLY A C 1
ATOM 839 O O . GLY A 1 109 ? -15.216 -0.382 13.722 1.00 82.44 109 GLY A O 1
ATOM 840 N N . LEU A 1 110 ? -15.841 -0.656 11.585 1.00 85.12 110 LEU A N 1
ATOM 841 C CA . LEU A 1 110 ? -17.263 -0.375 11.808 1.00 85.12 110 LEU A CA 1
ATOM 842 C C . LEU A 1 110 ? -17.920 -1.390 12.754 1.00 85.12 110 LEU A C 1
ATOM 844 O O . LEU A 1 110 ? -18.724 -0.988 13.597 1.00 85.12 110 LEU A O 1
ATOM 848 N N . LYS A 1 111 ? -17.545 -2.671 12.647 1.00 83.75 111 LYS A N 1
ATOM 849 C CA . LYS A 1 111 ? -18.087 -3.777 13.457 1.00 83.75 111 LYS A CA 1
ATOM 850 C C . LYS A 1 111 ? -17.455 -3.895 14.854 1.00 83.75 111 LYS A C 1
ATOM 852 O O . LYS A 1 111 ? -17.978 -4.610 15.709 1.00 83.75 111 LYS A O 1
ATOM 857 N N . ALA A 1 112 ? -16.337 -3.220 15.111 1.00 81.00 112 ALA A N 1
ATOM 858 C CA . ALA A 1 112 ? -15.636 -3.321 16.385 1.00 81.00 112 ALA A CA 1
ATOM 859 C C . ALA A 1 112 ? -16.401 -2.641 17.533 1.00 81.00 112 ALA A C 1
ATOM 861 O O . ALA A 1 112 ? -16.756 -1.464 17.453 1.00 81.00 112 ALA A O 1
ATOM 862 N N . LYS A 1 113 ? -16.598 -3.380 18.636 1.00 76.81 113 LYS A N 1
ATOM 863 C CA . LYS A 1 113 ? -17.197 -2.852 19.875 1.00 76.81 113 LYS A CA 1
ATOM 864 C C . LYS A 1 113 ? -16.259 -1.887 20.604 1.00 76.81 113 LYS A C 1
ATOM 866 O O . LYS A 1 113 ? -16.707 -0.905 21.189 1.00 76.81 113 LYS A O 1
ATOM 871 N N . GLU A 1 114 ? -14.953 -2.140 20.546 1.00 78.19 114 GLU A N 1
ATOM 872 C CA . GLU A 1 114 ? -13.956 -1.275 21.171 1.00 78.19 114 GLU A CA 1
ATOM 873 C C . GLU A 1 114 ? -13.706 -0.015 20.336 1.00 78.19 114 GLU A C 1
ATOM 875 O O . GLU A 1 114 ? -13.189 -0.065 19.214 1.00 78.19 114 GLU A O 1
ATOM 880 N N . ARG A 1 115 ? -14.019 1.147 20.922 1.00 69.69 115 ARG A N 1
ATOM 881 C CA . ARG A 1 115 ? -13.862 2.461 20.276 1.00 69.69 115 ARG A CA 1
ATOM 882 C C . ARG A 1 115 ? -12.440 2.717 19.780 1.00 69.69 115 ARG A C 1
ATOM 884 O O . ARG A 1 115 ? -12.262 3.275 18.699 1.00 69.69 115 ARG A O 1
ATOM 891 N N . TRP A 1 116 ? -11.426 2.302 20.532 1.00 74.50 116 TRP A N 1
ATOM 892 C CA . TRP A 1 116 ? -10.032 2.534 20.154 1.00 74.50 116 TRP A CA 1
ATOM 893 C C . TRP A 1 116 ? -9.615 1.747 18.905 1.00 74.50 116 TRP A C 1
ATOM 895 O O . TRP A 1 116 ? -8.891 2.264 18.049 1.00 74.50 116 TRP A O 1
ATOM 905 N N . PHE A 1 117 ? -10.108 0.514 18.768 1.00 77.81 117 PHE A N 1
ATOM 906 C CA . PHE A 1 117 ? -9.873 -0.300 17.581 1.00 77.81 117 PHE A CA 1
ATOM 907 C C . PHE A 1 117 ? -10.605 0.276 16.363 1.00 77.81 117 PHE A C 1
ATOM 909 O O . PHE A 1 117 ? -10.007 0.396 15.295 1.00 77.81 117 PHE A O 1
ATOM 916 N N . LYS A 1 118 ? -11.854 0.728 16.546 1.00 81.12 118 LYS A N 1
ATOM 917 C CA . LYS A 1 118 ? -12.675 1.345 15.495 1.00 81.12 118 LYS A CA 1
ATOM 918 C C . LYS A 1 118 ? -11.969 2.510 14.800 1.00 81.12 118 LYS A C 1
ATOM 920 O O . LYS A 1 118 ? -11.902 2.539 13.575 1.00 81.12 118 LYS A O 1
ATOM 925 N N . VAL A 1 119 ? -11.379 3.432 15.560 1.00 78.38 119 VAL A N 1
ATOM 926 C CA . VAL A 1 119 ? -10.702 4.600 14.973 1.00 78.38 119 VAL A CA 1
ATOM 927 C C . VAL A 1 119 ? -9.410 4.253 14.251 1.00 78.38 119 VAL A C 1
ATOM 929 O O . VAL A 1 119 ? -9.138 4.800 13.186 1.00 78.38 119 VAL A O 1
ATOM 932 N N . LYS A 1 120 ? -8.622 3.326 14.797 1.00 79.94 120 LYS A N 1
ATOM 933 C CA . LYS A 1 120 ? -7.379 2.894 14.151 1.00 79.94 120 LYS A CA 1
ATOM 934 C C . LYS A 1 120 ? -7.638 2.134 12.859 1.00 79.94 120 LYS A C 1
ATOM 936 O O . LYS A 1 120 ? -6.898 2.320 11.901 1.00 79.94 120 LYS A O 1
ATOM 941 N N . ALA A 1 121 ? -8.671 1.299 12.844 1.00 82.81 121 ALA A N 1
ATOM 942 C CA . ALA A 1 121 ? -9.071 0.554 11.665 1.00 82.81 121 ALA A CA 1
ATOM 943 C C . ALA A 1 121 ? -9.635 1.497 10.592 1.00 82.81 121 ALA A C 1
ATOM 945 O O . ALA A 1 121 ? -9.118 1.513 9.485 1.00 82.81 121 ALA A O 1
ATOM 946 N N . ILE A 1 122 ? -10.597 2.368 10.920 1.00 84.81 122 ILE A N 1
ATOM 947 C CA . ILE A 1 122 ? -11.157 3.309 9.934 1.00 84.81 122 ILE A CA 1
ATOM 948 C C . ILE A 1 122 ? -10.075 4.260 9.405 1.00 84.81 122 ILE A C 1
ATOM 950 O O . ILE A 1 122 ? -9.923 4.369 8.195 1.00 84.81 122 ILE A O 1
ATOM 954 N N . GLY A 1 123 ? -9.287 4.889 10.285 1.00 84.75 123 GLY A N 1
ATOM 955 C CA . GLY A 1 123 ? -8.220 5.809 9.877 1.00 84.75 123 GLY A CA 1
ATOM 956 C C . GLY A 1 123 ? -7.104 5.125 9.084 1.00 84.75 123 GLY A C 1
ATOM 957 O O . GLY A 1 123 ? -6.667 5.637 8.063 1.00 84.75 123 GLY A O 1
ATOM 958 N N . GLY A 1 124 ? -6.669 3.934 9.503 1.00 83.56 124 GLY A N 1
ATOM 959 C CA . GLY A 1 124 ? -5.675 3.174 8.745 1.00 83.56 124 GLY A CA 1
ATOM 960 C C . GLY A 1 124 ? -6.210 2.707 7.389 1.00 83.56 124 GLY A C 1
ATOM 961 O O . GLY A 1 124 ? -5.499 2.796 6.396 1.00 83.56 124 GLY A O 1
ATOM 962 N N . GLY A 1 125 ? -7.469 2.268 7.322 1.00 84.88 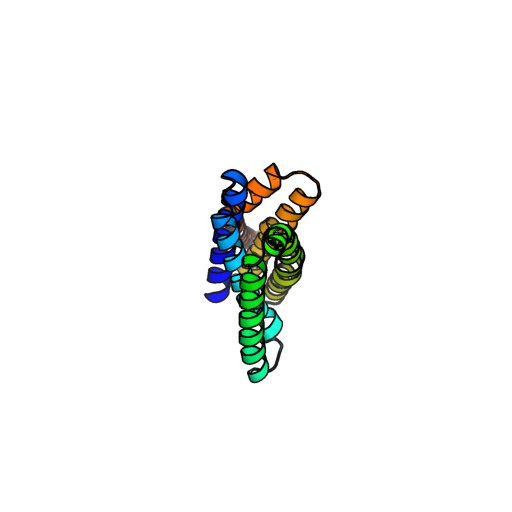125 GLY A N 1
ATOM 963 C CA . GLY A 1 125 ? -8.129 1.861 6.082 1.00 84.88 125 GLY A CA 1
ATOM 964 C C . GLY A 1 125 ? -8.297 3.009 5.086 1.00 84.88 125 GLY A C 1
ATOM 965 O O . GLY A 1 125 ? -7.983 2.842 3.910 1.00 84.88 125 GLY A O 1
ATOM 966 N N . THR A 1 126 ? -8.711 4.194 5.546 1.00 87.00 126 THR A N 1
ATOM 967 C CA . THR A 1 126 ? -8.793 5.386 4.686 1.00 87.00 126 THR A CA 1
ATOM 968 C C . THR A 1 126 ? -7.414 5.869 4.243 1.00 87.00 126 THR A C 1
ATOM 970 O O . THR A 1 126 ? -7.259 6.259 3.088 1.00 87.00 126 THR A O 1
ATOM 973 N N . GLY A 1 127 ? -6.399 5.779 5.108 1.00 86.12 127 GLY A N 1
ATOM 974 C CA . GLY A 1 127 ? -5.006 6.047 4.746 1.00 86.12 127 GLY A CA 1
ATOM 975 C C . GLY A 1 127 ? -4.505 5.129 3.627 1.00 86.12 127 GLY A C 1
ATOM 976 O O . GLY A 1 127 ? -3.946 5.621 2.651 1.00 86.12 127 GLY A O 1
ATOM 977 N N . ILE A 1 128 ? -4.772 3.820 3.726 1.00 85.75 128 ILE A N 1
ATOM 978 C CA . ILE A 1 128 ? -4.437 2.834 2.681 1.00 85.75 128 ILE A CA 1
ATOM 979 C C . ILE A 1 128 ? -5.166 3.160 1.374 1.00 85.75 128 ILE A C 1
ATOM 981 O O . ILE A 1 128 ? -4.546 3.163 0.315 1.00 85.75 128 ILE A O 1
ATOM 985 N N . ALA A 1 129 ? -6.463 3.473 1.425 1.00 88.06 129 ALA A N 1
ATOM 986 C CA . ALA A 1 129 ? -7.203 3.873 0.230 1.00 88.06 129 ALA A CA 1
ATOM 987 C C . ALA A 1 129 ? -6.587 5.132 -0.412 1.00 88.06 129 ALA A C 1
ATOM 989 O O . ALA A 1 129 ? -6.378 5.174 -1.620 1.00 88.06 129 ALA A O 1
ATOM 990 N N . ALA A 1 130 ? -6.199 6.138 0.371 1.00 86.44 130 ALA A N 1
ATOM 991 C CA . ALA A 1 130 ? -5.553 7.330 -0.174 1.00 86.44 130 ALA A CA 1
ATOM 992 C C . ALA A 1 130 ? -4.202 7.015 -0.851 1.00 86.44 130 ALA A C 1
ATOM 994 O O . ALA A 1 130 ? -3.962 7.445 -1.978 1.00 86.44 130 ALA A O 1
ATOM 995 N N . CYS A 1 131 ? -3.323 6.245 -0.203 1.00 86.19 131 CYS A N 1
ATOM 996 C CA . CYS A 1 131 ? -1.965 6.024 -0.708 1.00 86.19 131 CYS A CA 1
ATOM 997 C C . CYS A 1 131 ? -1.807 4.837 -1.674 1.00 86.19 131 CYS A C 1
ATOM 999 O O . CYS A 1 131 ? -0.774 4.765 -2.333 1.00 86.19 131 CYS A O 1
ATOM 1001 N N . CYS A 1 132 ? -2.789 3.933 -1.776 1.00 86.44 132 CYS A N 1
ATOM 1002 C CA . CYS A 1 132 ? -2.764 2.771 -2.680 1.00 86.44 132 CYS A CA 1
ATOM 1003 C C . CYS A 1 132 ? -3.842 2.828 -3.776 1.00 86.44 132 CYS A C 1
ATOM 1005 O O . CYS A 1 132 ? -3.646 2.272 -4.850 1.00 86.44 132 CYS A O 1
ATOM 1007 N N . LEU A 1 133 ? -4.996 3.455 -3.522 1.00 88.06 133 LEU A N 1
ATOM 1008 C CA . LEU A 1 133 ? -6.049 3.601 -4.531 1.00 88.06 133 LEU A CA 1
ATOM 1009 C C . LEU A 1 133 ? -5.933 4.961 -5.221 1.00 88.06 133 LEU A C 1
ATOM 1011 O O . LEU A 1 133 ? -5.743 5.010 -6.431 1.00 88.06 133 LEU A O 1
ATOM 1015 N N . ALA A 1 134 ? -5.998 6.064 -4.470 1.00 86.12 134 ALA A N 1
ATOM 1016 C CA . ALA A 1 134 ? -6.027 7.396 -5.077 1.00 86.12 134 ALA A CA 1
ATOM 1017 C C . ALA A 1 134 ? -4.711 7.759 -5.790 1.00 86.12 134 ALA A C 1
ATOM 1019 O O . ALA A 1 134 ? -4.755 8.337 -6.872 1.00 86.12 134 ALA A O 1
ATOM 1020 N N . SER A 1 135 ? -3.556 7.372 -5.238 1.00 83.94 135 SER A N 1
ATOM 1021 C CA . SER A 1 135 ? -2.237 7.585 -5.860 1.00 83.94 135 SER A CA 1
ATOM 1022 C C . SER A 1 135 ? -2.103 6.880 -7.218 1.00 83.94 135 SER A C 1
ATOM 1024 O O . SER A 1 135 ? -1.802 7.516 -8.226 1.00 83.94 135 SER A O 1
ATOM 1026 N N . HIS A 1 136 ? -2.382 5.578 -7.276 1.00 84.50 136 HIS A N 1
ATOM 1027 C CA . HIS A 1 136 ? -2.217 4.787 -8.492 1.00 84.50 136 HIS A CA 1
ATOM 1028 C C . HIS A 1 136 ? -3.325 5.050 -9.516 1.00 84.50 136 HIS A C 1
ATOM 1030 O O . HIS A 1 136 ? -3.065 4.990 -10.717 1.00 84.50 136 HIS A O 1
ATOM 1036 N N . VAL A 1 137 ? -4.529 5.430 -9.076 1.00 86.12 137 VAL A N 1
ATOM 1037 C CA . VAL A 1 137 ? -5.560 5.958 -9.978 1.00 86.12 137 VAL A CA 1
ATOM 1038 C C . VAL A 1 137 ? -5.112 7.298 -10.571 1.00 86.12 137 VAL A C 1
ATOM 1040 O O . VAL A 1 137 ? -5.182 7.462 -11.784 1.00 86.12 137 VAL A O 1
ATOM 1043 N N . ALA A 1 138 ? -4.561 8.224 -9.775 1.00 84.44 138 ALA A N 1
ATOM 1044 C CA . ALA A 1 138 ? -4.007 9.486 -10.283 1.00 84.44 138 ALA A CA 1
ATOM 1045 C C . ALA A 1 138 ? -2.905 9.258 -11.335 1.00 84.44 138 ALA A C 1
ATOM 1047 O O . ALA A 1 138 ? -2.845 9.962 -12.348 1.00 84.44 138 ALA A O 1
ATOM 1048 N N . MET A 1 139 ? -2.081 8.226 -11.144 1.00 82.88 139 MET A N 1
ATOM 1049 C CA . MET A 1 139 ? -1.087 7.802 -12.128 1.00 82.88 139 MET A CA 1
ATOM 1050 C C . MET A 1 139 ? -1.721 7.324 -13.442 1.00 82.88 139 MET A C 1
ATOM 1052 O O . MET A 1 139 ? -1.264 7.729 -14.507 1.00 82.88 139 MET A O 1
ATOM 1056 N N . MET A 1 140 ? -2.803 6.535 -13.389 1.00 82.75 140 MET A N 1
ATOM 1057 C CA . MET A 1 140 ? -3.522 6.079 -14.591 1.00 82.75 140 MET A CA 1
ATOM 1058 C C . MET A 1 140 ? -4.190 7.219 -15.368 1.00 82.75 140 MET A C 1
ATOM 1060 O O . MET A 1 140 ? -4.280 7.149 -16.589 1.00 82.75 140 MET A O 1
ATOM 1064 N N . ILE A 1 141 ? -4.629 8.279 -14.683 1.00 86.06 141 ILE A N 1
ATOM 1065 C CA . ILE A 1 141 ? -5.245 9.460 -15.317 1.00 86.06 141 ILE A CA 1
ATOM 1066 C C . ILE A 1 141 ? -4.173 10.392 -15.931 1.00 86.06 141 ILE A C 1
ATOM 1068 O O . ILE A 1 141 ? -4.494 11.415 -16.527 1.00 86.06 141 ILE A O 1
ATOM 1072 N N . GLY A 1 142 ? -2.884 10.050 -15.814 1.00 80.56 142 GLY A N 1
ATOM 1073 C CA . GLY A 1 142 ? -1.787 10.821 -16.402 1.00 80.56 142 GLY A CA 1
ATOM 1074 C C . GLY A 1 142 ? -1.263 11.944 -15.507 1.00 80.56 142 GLY A C 1
ATOM 1075 O O . GLY A 1 142 ? -0.665 12.894 -16.004 1.00 80.56 142 GLY A O 1
ATOM 1076 N N . THR A 1 143 ? -1.445 11.839 -14.185 1.00 85.50 143 THR A N 1
ATOM 1077 C CA . THR A 1 143 ? -0.885 12.790 -13.204 1.00 85.50 143 THR A CA 1
ATOM 1078 C C . THR A 1 143 ? 0.217 12.143 -12.346 1.00 85.50 143 THR A C 1
ATOM 1080 O O . THR A 1 143 ? 0.058 11.975 -11.133 1.00 85.50 143 THR A O 1
ATOM 1083 N N . PRO A 1 144 ? 1.370 11.768 -12.943 1.00 77.94 144 PRO A N 1
ATOM 1084 C CA . PRO A 1 144 ? 2.425 11.026 -12.246 1.00 77.94 144 PRO A CA 1
ATOM 1085 C C . PRO A 1 144 ? 3.037 11.816 -11.084 1.00 77.94 144 PRO A C 1
ATOM 1087 O O . PRO A 1 144 ? 3.402 11.229 -10.072 1.00 77.94 144 PRO A O 1
ATOM 1090 N N . LEU A 1 145 ? 3.074 13.151 -11.173 1.00 79.44 145 LEU A N 1
ATOM 1091 C CA . LEU A 1 145 ? 3.593 14.002 -10.101 1.00 79.44 145 LEU A CA 1
ATOM 1092 C C . LEU A 1 145 ? 2.747 13.895 -8.821 1.00 79.44 145 LEU A C 1
ATOM 1094 O O . LEU A 1 145 ? 3.289 13.780 -7.726 1.00 79.44 145 LEU A O 1
ATOM 1098 N N . ILE A 1 146 ? 1.417 13.889 -8.960 1.00 81.25 146 ILE A N 1
ATOM 1099 C CA . ILE A 1 146 ? 0.487 13.756 -7.828 1.00 81.25 146 ILE A CA 1
ATOM 1100 C C . ILE A 1 146 ? 0.590 12.348 -7.232 1.00 81.25 146 ILE A C 1
ATOM 1102 O O . ILE A 1 146 ? 0.617 12.199 -6.010 1.00 81.25 146 ILE A O 1
ATOM 1106 N N . SER A 1 147 ? 0.708 11.327 -8.087 1.00 79.38 147 SER A N 1
ATOM 1107 C CA . SER A 1 147 ? 0.957 9.946 -7.662 1.00 79.38 147 SER A CA 1
ATOM 1108 C C . SER A 1 147 ? 2.232 9.839 -6.824 1.00 79.38 147 SER A C 1
ATOM 1110 O O . SER A 1 147 ? 2.167 9.392 -5.680 1.00 79.38 147 SER A O 1
ATOM 1112 N N . ALA A 1 148 ? 3.365 10.328 -7.335 1.00 77.31 148 ALA A N 1
ATOM 1113 C CA . ALA A 1 148 ? 4.647 10.275 -6.641 1.00 77.31 148 ALA A CA 1
ATOM 1114 C C . ALA A 1 148 ? 4.606 11.030 -5.302 1.00 77.31 148 ALA A C 1
ATOM 1116 O O . ALA A 1 148 ? 5.089 10.518 -4.293 1.00 77.31 148 ALA A O 1
ATOM 1117 N N . MET A 1 149 ? 3.962 12.204 -5.251 1.00 81.62 149 MET A N 1
ATOM 1118 C CA . MET A 1 149 ? 3.777 12.947 -3.998 1.00 81.62 149 MET A CA 1
ATOM 1119 C C . MET A 1 149 ? 2.954 12.162 -2.971 1.00 81.62 149 MET A C 1
ATOM 1121 O O . MET A 1 149 ? 3.325 12.118 -1.800 1.00 81.62 149 MET A O 1
ATOM 1125 N N . LEU A 1 150 ? 1.864 11.513 -3.390 1.00 81.19 150 LEU A N 1
ATOM 1126 C CA . LEU A 1 150 ? 1.027 10.693 -2.509 1.00 81.19 150 LEU A CA 1
ATOM 1127 C C . LEU A 1 150 ? 1.747 9.424 -2.031 1.00 81.19 150 LEU A C 1
ATOM 1129 O O . LEU A 1 150 ? 1.590 9.040 -0.872 1.00 81.19 150 LEU A O 1
ATOM 1133 N N . GLN A 1 151 ? 2.539 8.784 -2.894 1.00 81.50 151 GLN A N 1
ATOM 1134 C CA . GLN A 1 151 ? 3.332 7.604 -2.542 1.00 81.50 151 GLN A CA 1
ATOM 1135 C C . GLN A 1 151 ? 4.471 7.966 -1.578 1.00 81.50 151 GLN A C 1
ATOM 1137 O O . GLN A 1 151 ? 4.650 7.314 -0.551 1.00 81.50 151 GLN A O 1
ATOM 1142 N N . PHE A 1 152 ? 5.187 9.061 -1.840 1.00 82.81 152 PHE A N 1
ATOM 1143 C CA . PHE A 1 152 ? 6.255 9.550 -0.969 1.00 82.81 152 PHE A CA 1
ATOM 1144 C C . PHE A 1 152 ? 5.715 10.018 0.387 1.00 82.81 152 PHE A C 1
ATOM 1146 O O . PHE A 1 152 ? 6.284 9.723 1.437 1.00 82.81 152 PHE A O 1
ATOM 1153 N N . ALA A 1 153 ? 4.564 10.694 0.387 1.00 84.44 153 ALA A N 1
ATOM 1154 C CA . ALA A 1 153 ? 3.883 11.113 1.603 1.00 84.44 153 ALA A CA 1
ATOM 1155 C C . ALA A 1 153 ? 3.115 9.973 2.294 1.00 84.44 153 ALA A C 1
ATOM 1157 O O . ALA A 1 153 ? 2.543 10.210 3.357 1.00 84.44 153 ALA A O 1
ATOM 1158 N N . ALA A 1 154 ? 3.101 8.744 1.763 1.00 81.94 154 ALA A N 1
ATOM 1159 C CA . ALA A 1 154 ? 2.312 7.639 2.311 1.00 81.94 154 ALA A CA 1
ATOM 1160 C C . ALA A 1 154 ? 2.538 7.383 3.817 1.00 81.94 154 ALA A C 1
ATOM 1162 O O . ALA A 1 154 ? 1.540 7.249 4.531 1.00 81.94 154 ALA A O 1
ATOM 1163 N N . PRO A 1 155 ? 3.776 7.389 4.365 1.00 80.31 155 PRO A N 1
ATOM 1164 C CA . PRO A 1 155 ? 3.986 7.259 5.810 1.00 80.31 155 PRO A CA 1
ATOM 1165 C C . PRO A 1 155 ? 3.297 8.370 6.612 1.00 80.31 155 PRO A C 1
ATOM 1167 O O . PRO A 1 155 ? 2.698 8.115 7.658 1.00 80.31 155 PRO A O 1
ATOM 1170 N N . ILE A 1 156 ? 3.352 9.603 6.100 1.00 85.56 156 ILE A N 1
ATOM 1171 C CA . ILE A 1 156 ? 2.755 10.784 6.727 1.00 85.56 156 ILE A CA 1
ATOM 1172 C C . ILE A 1 156 ? 1.231 10.704 6.628 1.00 85.56 156 ILE A C 1
ATOM 1174 O O . ILE A 1 156 ? 0.553 10.882 7.634 1.00 85.56 156 ILE A O 1
ATOM 1178 N N . ILE A 1 157 ? 0.681 10.363 5.460 1.00 84.88 157 ILE A N 1
ATOM 1179 C CA . ILE A 1 157 ? -0.763 10.203 5.233 1.00 84.88 157 ILE A CA 1
ATOM 1180 C C . ILE A 1 157 ? -1.336 9.138 6.172 1.00 84.88 157 ILE A C 1
ATOM 1182 O O . ILE A 1 157 ? -2.375 9.351 6.800 1.00 84.88 157 ILE A O 1
ATOM 1186 N N . ILE A 1 158 ? -0.646 8.009 6.331 1.00 82.81 158 ILE A N 1
ATOM 1187 C CA . ILE A 1 158 ? -1.050 6.942 7.251 1.00 82.81 158 ILE A CA 1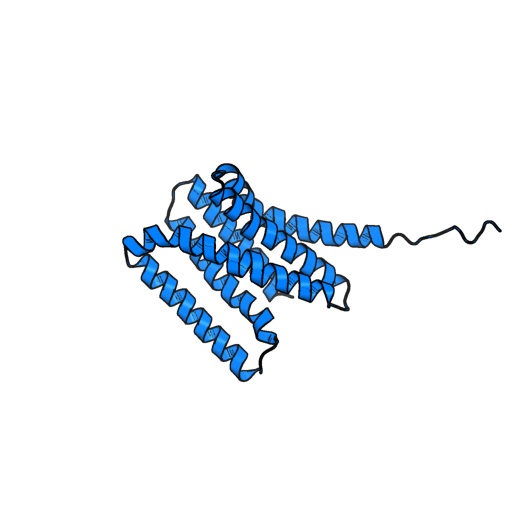
ATOM 1188 C C . ILE A 1 158 ? -0.968 7.417 8.712 1.00 82.81 158 ILE A C 1
ATOM 1190 O O . ILE A 1 158 ? -1.897 7.200 9.490 1.00 82.81 158 ILE A O 1
ATOM 1194 N N . ALA A 1 159 ? 0.102 8.108 9.110 1.00 82.56 159 ALA A N 1
ATOM 1195 C CA . ALA A 1 159 ? 0.227 8.630 10.471 1.00 82.56 159 ALA A CA 1
ATOM 1196 C C . ALA A 1 159 ? -0.856 9.677 10.793 1.00 82.56 159 ALA A C 1
ATOM 1198 O O . ALA A 1 159 ? -1.511 9.596 11.838 1.00 82.56 159 ALA A O 1
ATOM 1199 N N . VAL A 1 160 ? -1.080 10.624 9.879 1.00 85.12 160 VAL A N 1
ATOM 1200 C CA . VAL A 1 160 ? -2.066 11.702 10.009 1.00 85.12 160 VAL A CA 1
ATOM 1201 C C . VAL A 1 160 ? -3.481 11.140 10.007 1.00 85.12 160 VAL A C 1
ATOM 1203 O O . VAL A 1 160 ? -4.256 11.505 10.880 1.00 85.12 160 VAL A O 1
ATOM 1206 N N . SER A 1 161 ? -3.829 10.209 9.118 1.00 82.62 161 SER A N 1
ATOM 1207 C CA . SER A 1 161 ? -5.168 9.594 9.090 1.00 82.62 161 SER A CA 1
ATOM 1208 C C . SER A 1 161 ? -5.509 8.865 10.397 1.00 82.62 161 SER A C 1
ATOM 1210 O O . SER A 1 161 ? -6.627 8.983 10.907 1.00 82.62 161 SER A O 1
ATOM 1212 N N . ILE A 1 162 ? -4.534 8.199 11.025 1.00 80.00 162 ILE A N 1
ATOM 1213 C CA . ILE A 1 162 ? -4.710 7.590 12.352 1.00 80.00 162 ILE A CA 1
ATOM 1214 C C . ILE A 1 162 ? -4.862 8.659 13.443 1.00 80.00 162 ILE A C 1
ATOM 1216 O O . ILE A 1 162 ? -5.689 8.502 14.345 1.00 80.00 162 ILE A O 1
ATOM 1220 N N . GLN A 1 163 ? -4.061 9.727 13.410 1.00 83.12 163 GLN A N 1
ATOM 1221 C CA . GLN A 1 163 ? -4.148 10.816 14.390 1.00 83.12 163 GLN A CA 1
ATOM 1222 C C . GLN A 1 163 ? -5.457 11.605 14.263 1.00 83.12 163 GLN A C 1
ATOM 1224 O O . GLN A 1 163 ? -6.097 11.879 15.277 1.00 83.12 163 GLN A O 1
ATOM 1229 N N . LEU A 1 164 ? -5.894 11.900 13.041 1.00 79.44 164 LEU A N 1
ATOM 1230 C CA . LEU A 1 164 ? -7.151 12.578 12.742 1.00 79.44 164 LEU A CA 1
ATOM 1231 C C . LEU A 1 164 ? -8.339 11.735 13.208 1.00 79.44 164 LEU A C 1
ATOM 1233 O O . LEU A 1 164 ? -9.243 12.254 13.859 1.00 79.44 164 LEU A O 1
ATOM 1237 N N . GLY A 1 165 ? -8.282 10.416 12.988 1.00 72.31 165 GLY A N 1
ATOM 1238 C CA . GLY A 1 165 ? -9.244 9.477 13.555 1.00 72.31 165 GLY A CA 1
ATOM 1239 C C . GLY A 1 165 ? -9.327 9.588 15.082 1.00 72.31 165 GLY A C 1
ATOM 1240 O O . GLY A 1 165 ? -10.424 9.658 15.632 1.00 72.31 165 GLY A O 1
ATOM 1241 N N . LYS A 1 166 ? -8.184 9.673 15.781 1.00 75.50 166 LYS A N 1
ATOM 1242 C CA . LYS A 1 166 ? -8.152 9.870 17.246 1.00 75.50 166 LYS A CA 1
ATOM 1243 C C . LYS A 1 166 ? -8.708 11.233 17.668 1.00 75.50 166 LYS A C 1
ATOM 1245 O O . LYS A 1 166 ? -9.374 11.317 18.699 1.00 75.50 166 LYS A O 1
ATOM 1250 N N . PHE A 1 167 ? -8.429 12.291 16.907 1.00 72.69 167 PHE A N 1
ATOM 1251 C CA . PHE A 1 167 ? -8.858 13.652 17.229 1.00 72.69 167 PHE A CA 1
ATOM 1252 C C . PHE A 1 167 ? -10.369 13.841 17.056 1.00 72.69 167 PHE A C 1
ATOM 1254 O O . PHE A 1 167 ? -11.031 14.314 17.979 1.00 72.69 167 PHE A O 1
ATOM 1261 N N . LEU A 1 168 ? -10.933 13.389 15.931 1.00 64.94 168 LEU A N 1
ATOM 1262 C CA . LEU A 1 168 ? -12.382 13.388 15.697 1.00 64.94 168 LEU A CA 1
ATOM 1263 C C . LEU A 1 168 ? -13.122 12.603 16.788 1.00 64.94 168 LEU A C 1
ATOM 1265 O O . LEU A 1 168 ? -14.205 12.998 17.212 1.00 64.94 168 LEU A O 1
ATOM 1269 N N . GLN A 1 169 ? -12.497 11.548 17.319 1.00 65.81 169 GLN A N 1
ATOM 1270 C CA . GLN A 1 169 ? -13.028 10.807 18.459 1.00 65.81 169 GLN A CA 1
ATOM 1271 C C . GLN A 1 169 ? -13.074 11.615 19.757 1.00 65.81 169 GLN A C 1
ATOM 1273 O O . GLN A 1 169 ? -14.081 11.554 20.455 1.00 65.81 169 GLN A O 1
ATOM 1278 N N . ARG A 1 170 ? -12.012 12.368 20.080 1.00 61.50 170 ARG A N 1
ATOM 1279 C CA . ARG A 1 170 ? -11.995 13.256 21.256 1.00 61.50 170 ARG A CA 1
ATOM 1280 C C . ARG A 1 170 ? -13.017 14.384 21.125 1.00 61.50 170 ARG A C 1
ATOM 1282 O O . ARG A 1 170 ? -13.652 14.739 22.110 1.00 61.50 170 ARG A O 1
ATOM 1289 N N . SER A 1 171 ? -13.196 14.918 19.917 1.00 58.91 171 SER A N 1
ATOM 1290 C CA . SER A 1 171 ? -14.128 16.021 19.655 1.00 58.91 171 SER A CA 1
ATOM 1291 C C . SER A 1 171 ? -15.595 15.569 19.700 1.00 58.91 171 SER A C 1
ATOM 1293 O O . SER A 1 171 ? -16.425 16.241 20.302 1.00 58.91 171 SER A O 1
ATOM 1295 N N . SER A 1 172 ? -15.902 14.364 19.199 1.00 51.34 172 SER A N 1
ATOM 1296 C CA . SER A 1 172 ? -17.216 13.708 19.354 1.00 51.34 172 SER A CA 1
ATOM 1297 C C . SER A 1 172 ? -17.534 13.291 20.802 1.00 51.34 172 SER A C 1
ATOM 1299 O O . SER A 1 172 ? -18.613 12.763 21.061 1.00 51.34 172 SER A O 1
ATOM 1301 N N . GLN A 1 173 ? -16.593 13.474 21.732 1.00 50.06 173 GLN A N 1
ATOM 1302 C CA . GLN A 1 173 ? -16.730 13.174 23.156 1.00 50.06 173 GLN A CA 1
ATOM 1303 C C . GLN A 1 173 ? -17.006 14.415 24.013 1.00 50.06 173 GLN A C 1
ATOM 1305 O O . GLN A 1 173 ? -17.056 14.277 25.235 1.00 50.06 173 GLN A O 1
ATOM 1310 N N . ARG A 1 174 ? -17.194 15.608 23.419 1.00 42.94 174 ARG A N 1
ATOM 1311 C CA . ARG A 1 174 ? -17.773 16.726 24.174 1.00 42.94 174 ARG A CA 1
ATOM 1312 C C . ARG A 1 174 ? -19.155 16.287 24.670 1.00 42.94 174 ARG A C 1
ATOM 1314 O O . ARG A 1 174 ? -19.986 15.934 23.837 1.00 42.94 174 ARG A O 1
ATOM 1321 N N . PRO A 1 175 ? -19.391 16.257 25.991 1.00 46.25 175 PRO A N 1
ATOM 1322 C CA . PRO A 1 175 ? -20.726 16.050 26.510 1.00 46.25 175 PRO A CA 1
ATOM 1323 C C . PRO A 1 175 ? -21.597 17.196 26.004 1.00 46.25 175 PRO A C 1
ATOM 1325 O O . PRO A 1 175 ? -21.175 18.354 26.063 1.00 46.25 175 PRO A O 1
ATOM 1328 N N . ASP A 1 176 ? -22.813 16.883 25.575 1.00 47.00 176 ASP A N 1
ATOM 1329 C CA . ASP A 1 176 ? -23.921 17.830 25.581 1.00 47.00 176 ASP A CA 1
ATOM 1330 C C . ASP A 1 176 ? -24.211 18.214 27.044 1.00 47.00 176 ASP A C 1
ATOM 1332 O O . ASP A 1 176 ? -25.174 17.769 27.662 1.00 47.00 176 ASP A O 1
ATOM 1336 N N . THR A 1 177 ? -23.317 18.978 27.669 1.00 50.31 177 THR A N 1
ATOM 1337 C CA . THR A 1 177 ? -23.605 19.642 28.934 1.00 50.31 177 THR A CA 1
ATOM 1338 C C . THR A 1 177 ? -24.370 20.917 28.629 1.00 50.31 177 THR A C 1
ATOM 1340 O O . THR A 1 177 ? -23.810 21.863 28.077 1.00 50.31 177 THR A O 1
ATOM 1343 N N . ASN A 1 178 ? -25.620 20.906 29.095 1.00 46.59 178 ASN A N 1
ATOM 1344 C CA . ASN A 1 178 ? -26.481 22.039 29.441 1.00 46.59 178 ASN A CA 1
ATOM 1345 C C . ASN A 1 178 ? -27.485 22.508 28.381 1.00 46.59 178 ASN A C 1
ATOM 1347 O O . ASN A 1 178 ? -27.388 23.609 27.854 1.00 46.59 178 ASN A O 1
ATOM 1351 N N . LEU A 1 179 ? -28.547 21.716 28.202 1.00 49.00 179 LEU A N 1
ATOM 1352 C CA . LEU A 1 179 ? -29.890 22.237 27.891 1.00 49.00 179 LEU A CA 1
ATOM 1353 C C . LEU A 1 179 ? -30.964 21.783 28.904 1.00 49.00 179 LEU A C 1
ATOM 1355 O O . LEU A 1 179 ? -32.143 22.033 28.697 1.00 49.00 179 LEU A O 1
ATOM 1359 N N . ALA A 1 180 ? -30.574 21.161 30.026 1.00 49.34 180 ALA A N 1
ATOM 1360 C CA . ALA A 1 180 ? -31.500 20.651 31.047 1.00 49.34 180 ALA A CA 1
ATOM 1361 C C . ALA A 1 180 ? -31.470 21.425 32.386 1.00 49.34 180 ALA A C 1
ATOM 1363 O O . ALA A 1 180 ? -31.924 20.903 33.397 1.00 49.34 180 ALA A O 1
ATOM 1364 N N . SER A 1 181 ? -30.938 22.654 32.420 1.00 46.25 181 SER A N 1
ATOM 1365 C CA . SER A 1 181 ? -30.925 23.499 33.633 1.00 46.25 181 SER A CA 1
ATOM 1366 C C . SER A 1 181 ? -31.552 24.887 33.429 1.00 46.25 181 SER A C 1
ATOM 1368 O O . SER A 1 181 ? -31.172 25.832 34.115 1.00 46.25 181 SER A O 1
ATOM 1370 N N . ALA A 1 182 ? -32.460 25.036 32.462 1.00 47.12 182 ALA A N 1
ATOM 1371 C CA . ALA A 1 182 ? -33.125 26.308 32.162 1.00 47.12 182 ALA A CA 1
ATOM 1372 C C . ALA A 1 182 ? -34.638 26.152 31.909 1.00 47.12 182 ALA A C 1
ATOM 1374 O O . ALA A 1 182 ? -35.182 26.793 31.011 1.00 47.12 182 ALA A O 1
ATOM 1375 N N . ALA A 1 183 ? -35.306 25.292 32.682 1.00 39.50 183 ALA A N 1
ATOM 1376 C CA . ALA A 1 183 ? -36.763 25.248 32.784 1.00 39.50 183 ALA A CA 1
ATOM 1377 C C . ALA A 1 183 ? -37.169 24.927 34.224 1.00 39.50 183 ALA A C 1
ATOM 1379 O O . ALA A 1 183 ? -36.559 23.992 34.793 1.00 39.50 183 ALA A O 1
#